Protein AF-J9DQT5-F1 (afdb_monomer_lite)

InterPro domains:
  IPR013087 Zinc finger C2H2-type [PF00096] (20-42)
  IPR013087 Zinc finger C2H2-type [PS00028] (22-42)
  IPR013087 Zinc finger C2H2-type [PS00028] (51-71)
  IPR013087 Zinc finger C2H2-type [PS50157] (20-47)
  IPR013087 Zinc finger C2H2-type [PS50157] (49-71)
  IPR013087 Zinc finger C2H2-type [SM00355] (20-42)
  IPR013087 Zinc finger C2H2-type [SM00355] (49-71)
  IPR036236 Zinc finger C2H2 superfamily [SSF57667] (15-67)
  IPR050717 C2H2-type Zinc-Finger Transcription Regulators [PTHR14196] (15-71)

Sequence (71 aa):
LSPVNIEKHYGDFDTDEKPYSCSICGKSFPRKQDLQSHMVTHDMNRPVYPCTVCGKEFQIKRSLKFHMQNH

Organism: Wuchereria bancrofti (NCBI:txid6293)

pLDDT: mean 77.07, std 16.58, range [37.22, 96.06]

Foldseek 3Di:
DDDDDQDDDDDDDDPPPQSAADPPPRDGHVDPVVNVVVVVVVPPPQDWDADPPPRDTDSDPVVSVVVVVVD

Radius of gyration: 17.9 Å; chains: 1; bounding box: 36×39×43 Å

Structure (mmCIF, N/CA/C/O backbone):
data_AF-J9DQT5-F1
#
_entry.id   AF-J9DQT5-F1
#
loop_
_atom_site.group_PDB
_atom_site.id
_atom_site.type_symbol
_atom_site.label_atom_id
_atom_site.label_alt_id
_atom_site.label_comp_id
_atom_site.label_asym_id
_atom_site.label_entity_id
_atom_site.label_seq_id
_atom_site.pdbx_PDB_ins_code
_atom_site.Cartn_x
_atom_site.Cartn_y
_atom_site.Cartn_z
_atom_site.occupancy
_atom_site.B_iso_or_equiv
_atom_site.auth_seq_id
_atom_site.auth_comp_id
_atom_site.auth_asym_id
_atom_site.auth_atom_id
_atom_site.pdbx_PDB_model_num
ATOM 1 N N . LEU A 1 1 ? 3.592 -24.435 -4.775 1.00 37.91 1 LEU A N 1
ATOM 2 C CA . LEU A 1 1 ? 4.542 -23.300 -4.773 1.00 37.91 1 LEU A CA 1
ATOM 3 C C . LEU A 1 1 ? 5.630 -23.621 -5.791 1.00 37.91 1 LEU A C 1
ATOM 5 O O . LEU A 1 1 ? 6.629 -24.224 -5.427 1.00 37.91 1 LEU A O 1
ATOM 9 N N . SER A 1 2 ? 5.380 -23.355 -7.076 1.00 37.22 2 SER A N 1
ATOM 10 C CA . SER A 1 2 ? 6.378 -23.623 -8.122 1.00 37.22 2 SER A CA 1
ATOM 11 C C . SER A 1 2 ? 7.476 -22.558 -8.086 1.00 37.22 2 SER A C 1
ATOM 13 O O . SER A 1 2 ? 7.160 -21.386 -7.862 1.00 37.22 2 SER A O 1
ATOM 15 N N . PRO A 1 3 ? 8.750 -22.935 -8.282 1.00 50.78 3 PRO A N 1
ATOM 16 C CA . PRO A 1 3 ? 9.851 -21.986 -8.313 1.00 50.78 3 PRO A CA 1
ATOM 17 C C . PRO A 1 3 ? 9.696 -21.053 -9.518 1.00 50.78 3 PRO A C 1
ATOM 19 O O . PRO A 1 3 ? 9.386 -21.485 -10.626 1.00 50.78 3 PRO A O 1
ATOM 22 N N . VAL A 1 4 ? 9.878 -19.755 -9.282 1.00 49.44 4 VAL A N 1
ATOM 23 C CA . VAL A 1 4 ? 9.891 -18.727 -10.327 1.00 49.44 4 VAL A CA 1
ATOM 24 C C . VAL A 1 4 ? 11.110 -18.993 -11.215 1.00 49.44 4 VAL A C 1
ATOM 26 O O . VAL A 1 4 ? 12.237 -18.768 -10.777 1.00 49.44 4 VAL A O 1
ATOM 29 N N . ASN A 1 5 ? 10.896 -19.505 -12.430 1.00 46.69 5 ASN A N 1
ATOM 30 C CA . ASN A 1 5 ? 11.956 -19.688 -13.424 1.00 46.69 5 ASN A CA 1
ATOM 31 C C . ASN A 1 5 ? 12.451 -18.303 -13.874 1.00 46.69 5 ASN A C 1
ATOM 33 O O . ASN A 1 5 ? 11.715 -17.550 -14.506 1.00 46.69 5 ASN A O 1
ATOM 37 N N . ILE A 1 6 ? 13.684 -17.950 -13.498 1.00 58.09 6 ILE A N 1
ATOM 38 C CA . ILE A 1 6 ? 14.359 -16.700 -13.875 1.00 58.09 6 ILE A CA 1
ATOM 39 C C . ILE A 1 6 ? 15.404 -17.066 -14.930 1.00 58.09 6 ILE A C 1
ATOM 41 O O . ILE A 1 6 ? 16.556 -17.343 -14.596 1.00 58.09 6 ILE A O 1
ATOM 45 N N . GLU A 1 7 ? 15.001 -17.110 -16.195 1.00 53.03 7 GLU A N 1
ATOM 46 C CA . GLU A 1 7 ? 15.930 -17.330 -17.304 1.00 53.03 7 GLU A CA 1
ATOM 47 C C . GLU A 1 7 ? 16.524 -15.985 -17.736 1.00 53.03 7 GLU A C 1
ATOM 49 O O . GLU A 1 7 ? 15.807 -15.047 -18.078 1.00 53.03 7 GLU A O 1
ATOM 54 N N . LYS A 1 8 ? 17.853 -15.861 -17.648 1.00 55.88 8 LYS A N 1
ATOM 55 C CA . LYS A 1 8 ? 18.601 -14.700 -18.143 1.00 55.88 8 LYS A CA 1
ATOM 56 C C . LYS A 1 8 ? 19.034 -14.992 -19.574 1.00 55.88 8 LYS A C 1
ATOM 58 O O . LYS A 1 8 ? 20.006 -15.719 -19.769 1.00 55.88 8 LYS A O 1
ATOM 63 N N . HIS A 1 9 ? 18.341 -14.426 -20.552 1.00 55.12 9 HIS A N 1
ATOM 64 C CA . HIS A 1 9 ? 18.829 -14.403 -21.925 1.00 55.12 9 HIS A CA 1
ATOM 65 C C . HIS A 1 9 ? 19.763 -13.200 -22.097 1.00 55.12 9 HIS A C 1
ATOM 67 O O . HIS A 1 9 ? 19.376 -12.067 -21.844 1.00 55.12 9 HIS A O 1
ATOM 73 N N . TYR A 1 10 ? 21.019 -13.464 -22.456 1.00 51.50 10 TYR A N 1
ATOM 74 C CA . TYR A 1 10 ? 21.971 -12.444 -22.889 1.00 51.50 10 TYR A CA 1
ATOM 75 C C . TYR A 1 10 ? 21.947 -12.439 -24.417 1.00 51.50 10 TYR A C 1
ATOM 77 O O . TYR A 1 10 ? 22.526 -13.338 -25.028 1.00 51.50 10 TYR A O 1
ATOM 85 N N . GLY A 1 11 ? 21.256 -11.481 -25.036 1.00 49.50 11 GLY A N 1
ATOM 86 C CA . GLY A 1 11 ? 21.215 -11.400 -26.493 1.00 49.50 11 GLY A CA 1
ATOM 87 C C . GLY A 1 11 ? 20.509 -10.168 -27.051 1.00 49.50 11 GLY A C 1
ATOM 88 O O . GLY A 1 11 ? 19.291 -10.143 -27.102 1.00 49.50 11 GLY A O 1
ATOM 89 N N . ASP A 1 12 ? 21.336 -9.255 -27.565 1.00 51.94 12 ASP A N 1
ATOM 90 C CA . ASP A 1 12 ? 21.093 -8.329 -28.682 1.00 51.94 12 ASP A CA 1
ATOM 91 C C . ASP A 1 12 ? 20.132 -7.130 -28.495 1.00 51.94 12 ASP A C 1
ATOM 93 O O . ASP A 1 12 ? 18.915 -7.237 -28.527 1.00 51.94 12 ASP A O 1
ATOM 97 N N . PHE A 1 13 ? 20.766 -5.963 -28.327 1.00 50.62 13 PHE A N 1
ATOM 98 C CA . PHE A 1 13 ? 20.390 -4.581 -28.673 1.00 50.62 13 PHE A CA 1
ATOM 99 C C . PHE A 1 13 ? 18.970 -4.252 -29.199 1.00 50.62 13 PHE A C 1
ATOM 101 O O . PHE A 1 13 ? 18.838 -3.542 -30.194 1.00 50.62 13 PHE A O 1
ATOM 108 N N . ASP A 1 14 ? 17.920 -4.588 -28.448 1.00 48.22 14 ASP A N 1
ATOM 109 C CA . ASP A 1 14 ? 16.628 -3.887 -28.499 1.00 48.22 14 ASP A CA 1
ATOM 110 C C . ASP A 1 14 ? 16.308 -3.317 -27.102 1.00 48.22 14 ASP A C 1
ATOM 112 O O . ASP A 1 14 ? 16.114 -4.022 -26.111 1.00 48.22 14 ASP A O 1
ATOM 116 N N . THR A 1 15 ? 16.394 -1.993 -26.980 1.00 53.47 15 THR A N 1
ATOM 117 C CA . THR A 1 15 ? 16.540 -1.239 -25.721 1.00 53.47 15 THR A CA 1
ATOM 118 C C . THR A 1 15 ? 15.248 -1.080 -24.905 1.00 53.47 15 THR A C 1
ATOM 120 O O . THR A 1 15 ? 14.954 0.005 -24.412 1.00 53.47 15 THR A O 1
ATOM 123 N N . ASP A 1 16 ? 14.480 -2.151 -24.723 1.00 59.25 16 ASP A N 1
ATOM 124 C CA . ASP A 1 16 ? 13.449 -2.248 -23.679 1.00 59.25 16 ASP A CA 1
ATOM 125 C C . ASP A 1 16 ? 13.374 -3.678 -23.116 1.00 59.25 16 ASP A C 1
ATOM 127 O O . ASP A 1 16 ? 12.303 -4.172 -22.762 1.00 59.25 16 ASP A O 1
ATOM 131 N N . GLU A 1 17 ? 14.518 -4.370 -23.020 1.00 66.62 17 GLU A N 1
ATOM 132 C CA . GLU A 1 17 ? 14.577 -5.650 -22.318 1.00 66.62 17 GLU A CA 1
ATOM 133 C C . GLU A 1 17 ? 14.160 -5.446 -20.858 1.00 66.62 17 GLU A C 1
ATOM 135 O O . GLU A 1 17 ? 14.883 -4.922 -20.006 1.00 66.62 17 GLU A O 1
ATOM 140 N N . LYS A 1 18 ? 12.927 -5.852 -20.579 1.00 75.50 18 LYS A N 1
ATOM 141 C CA . LYS A 1 18 ? 12.328 -5.890 -19.256 1.00 75.50 18 LYS A CA 1
ATOM 142 C C . LYS A 1 18 ? 12.321 -7.351 -18.802 1.00 75.50 18 LYS A C 1
ATOM 144 O O . LYS A 1 18 ? 11.294 -8.018 -18.926 1.00 75.50 18 LYS A O 1
ATOM 149 N N . PRO A 1 19 ? 13.451 -7.881 -18.291 1.00 79.69 19 PRO A N 1
ATOM 150 C CA . PRO A 1 19 ? 13.620 -9.317 -18.051 1.00 79.69 19 PRO A CA 1
ATOM 151 C C . PRO A 1 19 ? 12.724 -9.853 -16.927 1.00 79.69 19 PRO 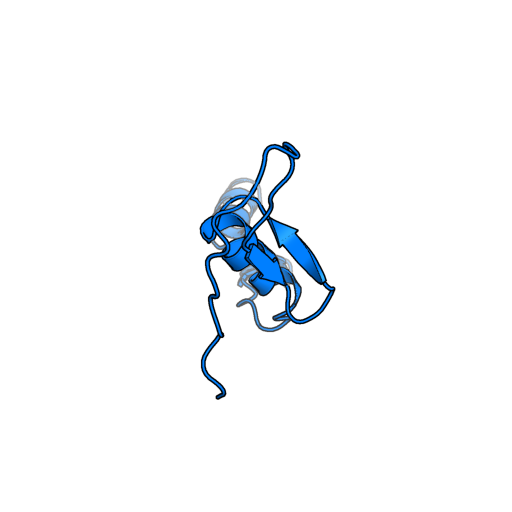A C 1
ATOM 153 O O . PRO A 1 19 ? 12.666 -11.057 -16.696 1.00 79.69 19 PRO A O 1
ATOM 156 N N . TYR A 1 20 ? 12.034 -8.976 -16.194 1.00 86.44 20 TYR A N 1
ATOM 157 C CA . TYR A 1 20 ? 11.168 -9.349 -15.086 1.00 86.44 20 TYR A CA 1
ATOM 158 C C . TYR A 1 20 ? 9.703 -9.229 -15.492 1.00 86.44 20 TYR A C 1
ATOM 160 O O . TYR A 1 20 ? 9.122 -8.151 -15.401 1.00 86.44 20 TYR A O 1
ATOM 168 N N . SER A 1 21 ? 9.088 -10.333 -15.907 1.00 85.56 21 SER A N 1
ATOM 169 C CA . SER A 1 21 ? 7.677 -10.374 -16.295 1.00 85.56 21 SER A CA 1
ATOM 170 C C . SER A 1 21 ? 6.757 -10.829 -15.159 1.00 85.56 21 SER A C 1
ATOM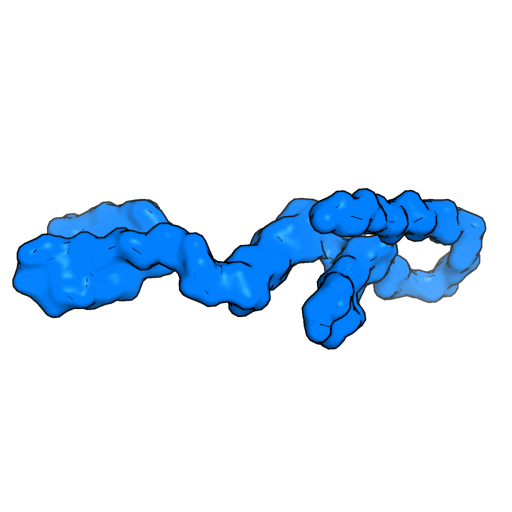 172 O O . SER A 1 21 ? 7.089 -11.679 -14.330 1.00 85.56 21 SER A O 1
ATOM 174 N N . CYS A 1 22 ? 5.572 -10.228 -15.105 1.00 85.25 22 CYS A N 1
ATOM 175 C CA . CYS A 1 22 ? 4.488 -10.634 -14.230 1.00 85.25 22 CYS A CA 1
ATOM 176 C C . CYS A 1 22 ? 3.838 -11.903 -14.771 1.00 85.25 22 CYS A C 1
ATOM 178 O O . CYS A 1 22 ? 3.293 -11.902 -15.873 1.00 85.25 22 CYS A O 1
ATOM 180 N N . SER A 1 23 ? 3.805 -12.959 -13.963 1.00 82.00 23 SER A N 1
ATOM 181 C CA . SER A 1 23 ? 3.146 -14.218 -14.322 1.00 82.00 23 SER A CA 1
ATOM 182 C C . SER A 1 23 ? 1.616 -14.131 -14.377 1.00 82.00 23 SER A C 1
ATOM 184 O O . SER A 1 23 ? 0.982 -15.045 -14.892 1.00 82.00 23 SER A O 1
ATOM 186 N N . ILE A 1 24 ? 1.016 -13.059 -13.845 1.00 78.81 24 ILE A N 1
ATOM 187 C CA . ILE A 1 24 ? -0.442 -12.904 -13.739 1.00 78.81 24 ILE A CA 1
ATOM 188 C C . ILE A 1 24 ? -1.006 -12.091 -14.906 1.00 78.81 24 ILE A C 1
ATOM 190 O O . ILE A 1 24 ? -2.018 -12.475 -15.482 1.00 78.81 24 ILE A O 1
ATOM 194 N N . CYS A 1 25 ? -0.367 -10.976 -15.274 1.00 84.19 25 CYS A N 1
ATOM 195 C CA . CYS A 1 25 ? -0.846 -10.107 -16.356 1.00 84.19 25 CYS A CA 1
ATOM 196 C C . CYS A 1 25 ? 0.136 -9.936 -17.523 1.00 84.19 25 CYS A C 1
ATOM 198 O O . CYS A 1 25 ? -0.147 -9.174 -18.443 1.00 84.19 25 CYS A O 1
ATOM 200 N N . GLY A 1 26 ? 1.298 -10.593 -17.486 1.00 81.38 26 GLY A N 1
ATOM 201 C CA . GLY A 1 26 ? 2.296 -10.536 -18.558 1.00 81.38 26 GLY A CA 1
ATOM 202 C C . GLY A 1 26 ? 3.067 -9.217 -18.656 1.00 81.38 26 GLY A C 1
ATOM 203 O O . GLY A 1 26 ? 3.896 -9.072 -19.548 1.00 81.38 26 GLY A O 1
ATOM 204 N N . LYS A 1 27 ? 2.835 -8.243 -17.760 1.00 83.62 27 LYS A N 1
ATOM 205 C CA . LYS A 1 27 ? 3.586 -6.977 -17.753 1.00 83.62 27 LYS A CA 1
ATOM 206 C C . LYS A 1 27 ? 5.050 -7.202 -17.406 1.00 83.62 27 LYS A C 1
ATOM 208 O O . LYS A 1 27 ? 5.353 -7.801 -16.378 1.00 83.62 27 LYS A O 1
ATOM 213 N N . SER A 1 28 ? 5.936 -6.639 -18.213 1.00 87.25 28 SER A N 1
ATOM 214 C CA . SER A 1 28 ? 7.378 -6.706 -17.998 1.00 87.25 28 SER A CA 1
ATOM 215 C C . SER A 1 28 ? 7.904 -5.460 -17.287 1.00 87.25 28 SER A C 1
ATOM 217 O O . SER A 1 28 ? 7.383 -4.359 -17.472 1.00 87.25 28 SER A O 1
ATOM 219 N N . PHE A 1 29 ? 8.944 -5.636 -16.472 1.00 86.56 29 PHE A N 1
ATOM 220 C CA . PHE A 1 29 ? 9.633 -4.600 -15.706 1.00 86.56 29 PHE A CA 1
ATOM 221 C C . PHE A 1 29 ? 11.158 -4.684 -15.891 1.00 86.56 29 PHE A C 1
ATOM 223 O O . PHE A 1 29 ? 11.708 -5.782 -16.011 1.00 86.56 29 PHE A O 1
ATOM 230 N N . PRO A 1 30 ? 11.871 -3.542 -15.867 1.00 85.38 30 PRO A N 1
ATOM 231 C CA . PRO A 1 30 ? 13.327 -3.511 -16.025 1.00 85.38 30 PRO A CA 1
ATOM 232 C C . PRO A 1 30 ? 14.075 -3.981 -14.770 1.00 85.38 30 PRO A C 1
ATOM 234 O O . PRO A 1 30 ? 15.235 -4.377 -14.850 1.00 85.38 30 PRO A O 1
ATOM 237 N N . ARG A 1 31 ? 13.438 -3.950 -13.588 1.00 86.94 31 ARG A N 1
ATOM 238 C CA . ARG A 1 31 ? 14.057 -4.360 -12.318 1.00 86.94 31 ARG A CA 1
ATOM 239 C C . ARG A 1 31 ? 13.162 -5.309 -11.534 1.00 86.94 31 ARG A C 1
ATOM 241 O O . ARG A 1 31 ? 11.945 -5.141 -11.475 1.00 86.94 31 ARG A O 1
ATOM 248 N N . LYS A 1 32 ? 13.792 -6.241 -10.811 1.00 84.88 32 LYS A N 1
ATOM 249 C CA . LYS A 1 32 ? 13.105 -7.196 -9.925 1.00 84.88 32 LYS A CA 1
ATOM 250 C C . LYS A 1 32 ? 12.248 -6.506 -8.860 1.00 84.88 32 LYS A C 1
ATOM 252 O O . LYS A 1 32 ? 11.156 -6.977 -8.564 1.00 84.88 32 LYS A O 1
ATOM 257 N N . GLN A 1 33 ? 12.734 -5.403 -8.288 1.00 84.56 33 GLN A N 1
ATOM 258 C CA . GLN A 1 33 ? 12.005 -4.622 -7.279 1.00 84.56 33 GLN A CA 1
ATOM 259 C C . GLN A 1 33 ? 10.691 -4.038 -7.824 1.00 84.56 33 GLN A C 1
ATOM 261 O O . GLN A 1 33 ? 9.701 -3.973 -7.099 1.00 84.56 33 GLN A O 1
ATOM 266 N N . ASP A 1 34 ? 10.667 -3.667 -9.107 1.00 87.31 34 ASP A N 1
ATOM 267 C CA . ASP A 1 34 ? 9.498 -3.067 -9.745 1.00 87.31 34 ASP A CA 1
ATOM 268 C C . ASP A 1 34 ? 8.452 -4.153 -10.015 1.00 87.31 34 ASP A C 1
ATOM 270 O O . ASP A 1 34 ? 7.279 -3.957 -9.705 1.00 87.31 34 ASP A O 1
ATOM 274 N N . LEU A 1 35 ? 8.891 -5.342 -10.457 1.00 88.31 35 LEU A N 1
ATOM 275 C CA . LEU A 1 35 ? 8.037 -6.529 -10.526 1.00 88.31 35 LEU A CA 1
ATOM 276 C C . LEU A 1 35 ? 7.491 -6.907 -9.140 1.00 88.31 35 LEU A C 1
ATOM 278 O O . LEU A 1 35 ? 6.295 -7.120 -9.006 1.00 88.31 35 LEU A O 1
ATOM 282 N N . GLN A 1 36 ? 8.321 -6.956 -8.092 1.00 83.94 36 GLN A N 1
ATOM 283 C CA . GLN A 1 36 ? 7.859 -7.279 -6.733 1.00 83.94 36 GLN A CA 1
ATOM 284 C C . GLN A 1 36 ? 6.816 -6.282 -6.218 1.00 83.94 36 GLN A C 1
ATOM 286 O O . GLN A 1 36 ? 5.797 -6.696 -5.671 1.00 83.94 36 GLN A O 1
ATOM 291 N N . SER A 1 37 ? 7.043 -4.983 -6.424 1.00 83.12 37 SER A N 1
ATOM 292 C CA . SER A 1 37 ? 6.064 -3.941 -6.105 1.00 83.12 37 SER A CA 1
ATOM 293 C C . SER A 1 37 ? 4.784 -4.115 -6.921 1.00 83.12 37 SER A C 1
ATOM 295 O O . SER A 1 37 ? 3.685 -3.983 -6.401 1.00 83.12 37 SER A O 1
ATOM 297 N N . HIS A 1 38 ? 4.895 -4.485 -8.193 1.00 85.38 38 HIS A N 1
ATOM 298 C CA . HIS A 1 38 ? 3.736 -4.770 -9.022 1.00 85.38 38 HIS A CA 1
ATOM 299 C C . HIS A 1 38 ? 2.960 -6.018 -8.570 1.00 85.38 38 HIS A C 1
ATOM 301 O O . HIS A 1 38 ? 1.731 -5.987 -8.571 1.00 85.38 38 HIS A O 1
ATOM 307 N N . MET A 1 39 ? 3.624 -7.086 -8.117 1.00 81.62 39 MET A N 1
ATOM 308 C CA . MET A 1 39 ? 2.947 -8.300 -7.638 1.00 81.62 39 MET A CA 1
ATOM 309 C C . MET A 1 39 ? 2.014 -8.016 -6.450 1.00 81.62 39 MET A C 1
ATOM 311 O O . MET A 1 39 ? 0.961 -8.640 -6.355 1.00 81.62 39 MET A O 1
ATOM 315 N N . VAL A 1 40 ? 2.301 -6.999 -5.622 1.00 76.69 40 VAL A N 1
ATOM 316 C CA . VAL A 1 40 ? 1.391 -6.592 -4.530 1.00 76.69 40 VAL A CA 1
ATOM 317 C C . VAL A 1 40 ? 0.057 -6.020 -5.020 1.00 76.69 40 VAL A C 1
ATOM 319 O O . VAL A 1 40 ? -0.861 -5.860 -4.227 1.00 76.69 40 VAL A O 1
ATOM 322 N N . THR A 1 41 ? -0.053 -5.669 -6.304 1.00 77.88 41 THR A N 1
ATOM 323 C CA . THR A 1 41 ? -1.321 -5.234 -6.912 1.00 77.88 41 THR A CA 1
ATOM 324 C C . THR A 1 41 ? -2.209 -6.410 -7.306 1.00 77.88 41 THR A C 1
ATOM 326 O O . THR A 1 41 ? -3.418 -6.243 -7.431 1.00 77.88 41 THR A O 1
ATOM 329 N N . HIS A 1 42 ? -1.617 -7.594 -7.480 1.00 78.62 42 HIS A N 1
ATOM 330 C CA . HIS A 1 42 ? -2.342 -8.827 -7.755 1.00 78.62 42 HIS A CA 1
ATOM 331 C C . HIS A 1 42 ? -2.742 -9.560 -6.474 1.00 78.62 42 HIS A C 1
ATOM 333 O O . HIS A 1 42 ? -3.823 -10.143 -6.417 1.00 78.62 42 HIS A O 1
ATOM 339 N N . ASP A 1 43 ? -1.915 -9.485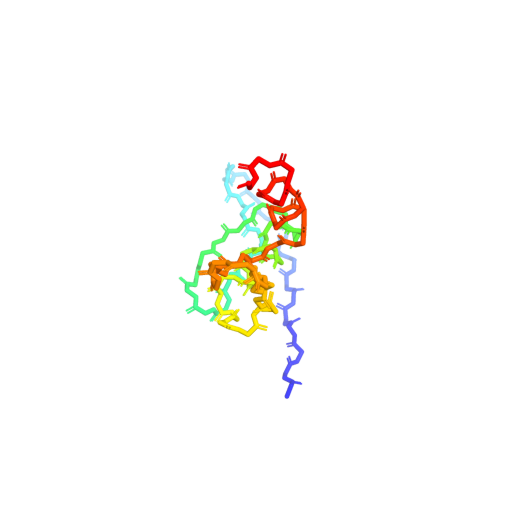 -5.432 1.00 70.25 43 ASP A N 1
ATOM 340 C CA . ASP A 1 43 ? -2.299 -9.920 -4.096 1.00 70.25 43 ASP A CA 1
ATOM 341 C C . ASP A 1 43 ? -3.265 -8.897 -3.472 1.00 70.25 43 ASP A C 1
ATOM 343 O O . ASP A 1 43 ? -2.860 -7.953 -2.795 1.00 70.25 43 ASP A O 1
ATOM 347 N N . MET A 1 44 ? -4.576 -9.122 -3.633 1.00 57.84 44 MET A N 1
ATOM 348 C CA . MET A 1 44 ? -5.650 -8.416 -2.901 1.00 57.84 44 MET A CA 1
ATOM 349 C C . MET A 1 44 ? -5.550 -8.559 -1.365 1.00 57.84 44 MET A C 1
ATOM 351 O O . MET A 1 44 ? -6.367 -8.011 -0.635 1.00 57.84 44 MET A O 1
ATOM 355 N N . ASN A 1 45 ? -4.544 -9.284 -0.870 1.00 57.78 45 ASN A N 1
ATOM 356 C CA . ASN A 1 45 ? -4.310 -9.607 0.533 1.00 57.78 45 ASN A CA 1
ATOM 357 C C . ASN A 1 45 ? -3.313 -8.66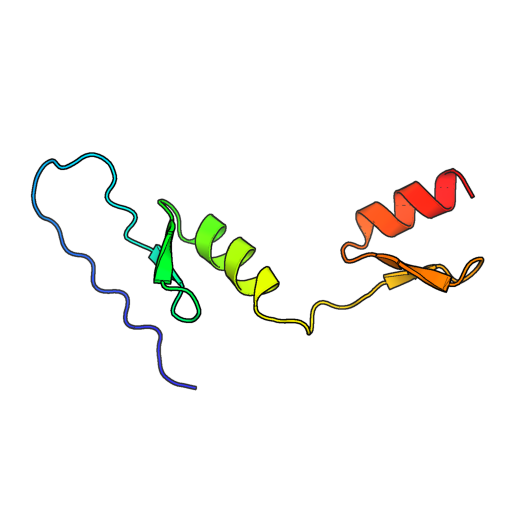6 1.222 1.00 57.78 45 ASN A C 1
ATOM 359 O O . ASN A 1 45 ? -2.695 -9.014 2.233 1.00 57.78 45 ASN A O 1
ATOM 363 N N . ARG A 1 46 ? -3.111 -7.464 0.678 1.00 67.00 46 ARG A N 1
ATOM 364 C CA . ARG A 1 46 ? -2.314 -6.459 1.374 1.00 67.00 46 ARG A CA 1
ATOM 365 C C . ARG A 1 46 ? -3.032 -6.096 2.681 1.00 67.00 46 ARG A C 1
ATOM 367 O O . ARG A 1 46 ? -4.233 -5.834 2.643 1.00 67.00 46 ARG A O 1
ATOM 374 N N . PRO A 1 47 ? -2.335 -6.080 3.834 1.00 68.50 47 PRO A N 1
ATOM 375 C CA . PRO A 1 47 ? -2.960 -5.692 5.087 1.00 68.50 47 PRO A CA 1
ATOM 376 C C . PRO A 1 47 ? -3.530 -4.284 4.938 1.00 68.50 47 PRO A C 1
ATOM 378 O O . PRO A 1 47 ? -2.791 -3.319 4.723 1.00 68.50 47 PRO A O 1
ATOM 381 N N . VAL A 1 48 ? -4.852 -4.188 5.033 1.00 84.00 48 VAL A N 1
ATOM 382 C CA . VAL A 1 48 ? -5.539 -2.913 5.161 1.00 84.00 48 VAL A CA 1
ATOM 383 C C . VAL A 1 48 ? -5.361 -2.416 6.585 1.00 84.00 48 VAL A C 1
ATOM 385 O O . VAL A 1 48 ? -5.451 -3.164 7.558 1.00 84.00 48 VAL A O 1
ATOM 388 N N . TYR A 1 49 ? -5.060 -1.134 6.703 1.00 89.25 49 TYR A N 1
ATOM 389 C CA . TYR A 1 49 ? -4.949 -0.445 7.974 1.00 89.25 49 TYR A CA 1
ATOM 390 C C . TYR A 1 49 ? -6.186 0.444 8.125 1.00 89.25 49 TYR A C 1
ATOM 392 O O . TYR A 1 49 ? -6.207 1.529 7.534 1.00 89.25 49 TYR A O 1
ATOM 400 N N . PRO A 1 50 ? -7.227 -0.005 8.848 1.00 92.56 50 PRO A N 1
ATOM 401 C CA . PRO A 1 50 ? -8.424 0.795 9.051 1.00 92.56 50 PRO A CA 1
ATOM 402 C C . PRO A 1 50 ? -8.145 1.943 10.025 1.00 92.56 50 PRO A C 1
ATOM 404 O O . PRO A 1 50 ? -7.471 1.778 11.045 1.00 92.56 50 PRO A O 1
ATOM 407 N N . CYS A 1 51 ? -8.681 3.121 9.717 1.00 94.94 51 CYS A N 1
ATOM 408 C CA . CYS A 1 51 ? -8.774 4.216 10.667 1.00 94.94 51 CYS A CA 1
ATOM 409 C C . CYS A 1 51 ? -9.803 3.868 11.745 1.00 94.94 51 CYS A C 1
ATOM 411 O O . CYS A 1 51 ? -10.959 3.588 11.440 1.00 94.94 51 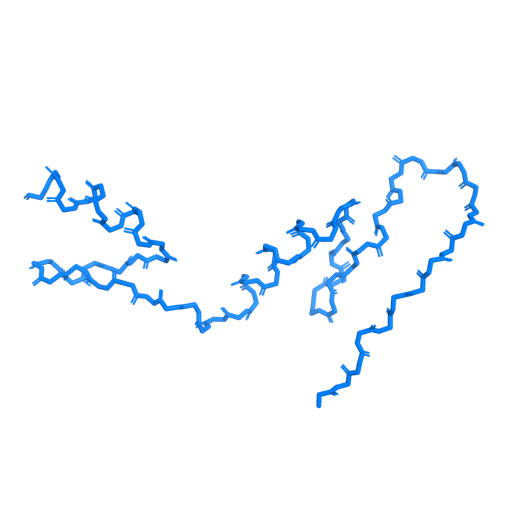CYS A O 1
ATOM 413 N N . THR A 1 52 ? -9.405 3.941 13.012 1.00 94.88 52 THR A N 1
ATOM 414 C CA . THR A 1 52 ? -10.286 3.630 14.147 1.00 94.88 52 THR A CA 1
ATOM 415 C C . THR A 1 52 ? -11.331 4.714 14.425 1.00 94.88 52 THR A C 1
ATOM 417 O O . THR A 1 52 ? -12.234 4.475 15.216 1.00 94.88 52 THR A O 1
ATOM 420 N N . VAL A 1 53 ? -11.208 5.899 13.812 1.00 94.94 53 VAL A N 1
ATOM 421 C CA . VAL A 1 53 ? -12.133 7.032 14.002 1.00 94.94 53 VAL A CA 1
ATOM 422 C C . VAL A 1 53 ? -13.226 7.045 12.933 1.00 94.94 53 VAL A C 1
ATOM 424 O O . VAL A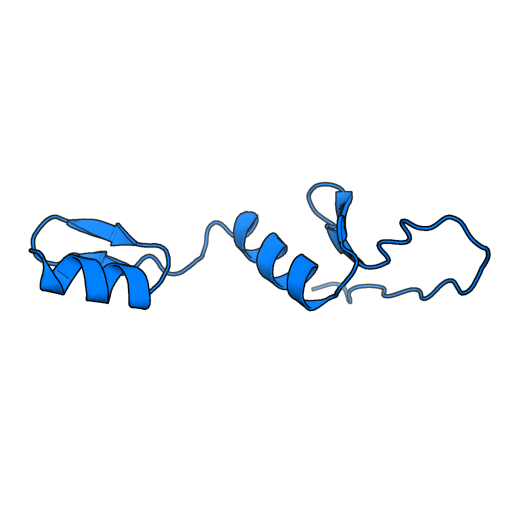 1 53 ? -14.401 7.128 13.270 1.00 94.94 53 VAL A O 1
ATOM 427 N N . CYS A 1 54 ? -12.863 6.948 11.649 1.00 95.81 54 CYS A N 1
ATOM 428 C CA . CYS A 1 54 ? -13.822 7.038 10.537 1.00 95.81 54 CYS A CA 1
ATOM 429 C C . CYS A 1 54 ? -13.988 5.749 9.716 1.00 95.81 54 CYS A C 1
ATOM 431 O O . CYS A 1 54 ? -14.761 5.736 8.762 1.00 95.81 54 CYS A O 1
ATOM 433 N N . GLY A 1 55 ? -13.246 4.681 10.025 1.00 89.81 55 GLY A N 1
ATOM 434 C CA . GLY A 1 55 ? -13.323 3.405 9.303 1.00 89.81 55 GLY A CA 1
ATOM 435 C C . GLY A 1 55 ? -12.646 3.393 7.928 1.00 89.81 55 GLY A C 1
ATOM 436 O O . GLY A 1 55 ? -12.647 2.363 7.262 1.00 89.81 55 GLY A O 1
ATOM 437 N N . LYS A 1 56 ? -12.040 4.503 7.484 1.00 91.19 56 LYS A N 1
ATOM 438 C CA . LYS A 1 56 ? -11.354 4.570 6.186 1.00 91.19 56 LYS A CA 1
ATOM 439 C C . LYS A 1 56 ? -10.129 3.656 6.158 1.00 91.19 56 LYS A C 1
ATOM 441 O O . LYS A 1 56 ? -9.291 3.709 7.055 1.00 91.19 56 LYS A O 1
ATOM 446 N N . GLU A 1 57 ? -10.002 2.857 5.107 1.00 90.88 57 GLU A N 1
ATOM 447 C CA . GLU A 1 57 ? -8.925 1.878 4.966 1.00 90.88 57 GLU A CA 1
ATOM 448 C C . GLU A 1 57 ? -7.749 2.414 4.150 1.00 90.88 57 GLU A C 1
ATOM 450 O O . GLU A 1 57 ? -7.910 3.122 3.152 1.00 90.88 57 GLU A O 1
ATOM 455 N N . PHE A 1 58 ? -6.539 2.041 4.565 1.00 88.38 58 PHE A N 1
ATOM 456 C CA . PHE A 1 58 ? -5.302 2.427 3.901 1.00 88.38 58 PHE A CA 1
ATOM 457 C C . PHE A 1 58 ? -4.452 1.205 3.589 1.00 88.38 58 PHE A C 1
ATOM 459 O O . PHE A 1 58 ? -4.264 0.331 4.424 1.00 88.38 58 PHE A O 1
ATOM 466 N N . GLN A 1 59 ? -3.844 1.199 2.408 1.00 83.56 59 GLN A N 1
ATOM 467 C CA . GLN A 1 59 ? -2.988 0.104 1.942 1.00 83.56 59 GLN A CA 1
ATOM 468 C C . GLN A 1 59 ? -1.541 0.193 2.469 1.00 83.56 59 GLN A C 1
ATOM 470 O O . GLN A 1 59 ? -0.710 -0.671 2.200 1.00 83.56 59 GLN A O 1
ATOM 475 N N . ILE A 1 60 ? -1.196 1.281 3.172 1.00 84.69 60 ILE A N 1
ATOM 476 C CA . ILE A 1 60 ? 0.151 1.551 3.688 1.00 84.69 60 ILE A CA 1
ATOM 477 C C . ILE A 1 60 ? 0.044 2.221 5.062 1.00 84.69 60 ILE A C 1
ATOM 479 O O . ILE A 1 60 ? -0.626 3.244 5.209 1.00 84.69 60 ILE A O 1
ATOM 483 N N . LYS A 1 61 ? 0.793 1.714 6.051 1.00 88.38 61 LYS A N 1
ATOM 484 C CA . LYS A 1 61 ? 0.830 2.249 7.427 1.00 88.38 61 LYS A CA 1
ATOM 485 C C . LYS A 1 61 ? 1.198 3.739 7.496 1.00 88.38 61 LYS A C 1
ATOM 487 O O . LYS A 1 61 ? 0.650 4.478 8.309 1.00 88.38 61 LYS A O 1
ATOM 492 N N . ARG A 1 62 ? 2.110 4.201 6.629 1.00 91.94 62 ARG A N 1
ATOM 493 C CA . ARG A 1 62 ? 2.482 5.624 6.521 1.00 91.94 62 ARG A CA 1
ATOM 494 C C . ARG A 1 62 ? 1.282 6.494 6.127 1.00 91.94 62 ARG A C 1
ATOM 496 O O . ARG A 1 62 ? 1.121 7.562 6.706 1.00 91.94 62 ARG A O 1
ATOM 503 N N . SER A 1 63 ? 0.443 6.038 5.196 1.00 92.62 63 SER A N 1
ATOM 504 C CA . SER A 1 63 ? -0.743 6.782 4.755 1.00 92.62 63 SER A CA 1
ATOM 505 C C . SER A 1 63 ? -1.783 6.903 5.867 1.00 92.62 63 SER A C 1
ATOM 507 O O . SER A 1 63 ? -2.286 8.000 6.088 1.00 92.62 63 SER A O 1
ATOM 509 N N . LEU A 1 64 ? -2.020 5.827 6.634 1.00 95.19 64 LEU A N 1
ATOM 510 C CA . LEU A 1 64 ? -2.850 5.900 7.841 1.00 95.19 64 LEU A CA 1
ATOM 511 C C . LEU A 1 64 ? -2.278 6.920 8.840 1.00 95.19 64 LEU A C 1
ATOM 513 O O . LEU A 1 64 ? -3.014 7.756 9.348 1.00 95.19 64 LEU A O 1
ATOM 517 N N . LYS A 1 65 ? -0.962 6.913 9.092 1.00 95.12 65 LYS A N 1
ATOM 518 C CA . LYS A 1 65 ? -0.331 7.861 10.028 1.00 95.12 65 LYS A CA 1
ATOM 519 C C . LYS A 1 65 ? -0.542 9.327 9.625 1.00 95.12 65 LYS A C 1
ATOM 521 O O . LYS A 1 65 ? -0.869 10.134 10.485 1.00 95.12 65 LYS A O 1
ATOM 526 N N . PHE A 1 66 ? -0.365 9.671 8.348 1.00 95.62 66 PHE A N 1
ATOM 527 C CA . PHE A 1 66 ? -0.622 11.034 7.855 1.00 95.62 66 PHE A CA 1
ATOM 528 C C . PHE A 1 66 ? -2.100 11.417 7.935 1.00 95.62 66 PHE A C 1
ATOM 530 O O . PHE A 1 66 ? -2.423 12.551 8.282 1.00 95.62 66 PHE A O 1
ATOM 537 N N . HIS A 1 67 ? -2.993 10.471 7.651 1.00 95.38 67 HIS A N 1
ATOM 538 C CA . HIS A 1 67 ? -4.425 10.672 7.819 1.00 95.38 67 HIS A CA 1
ATOM 539 C C . HIS A 1 67 ? -4.790 10.977 9.278 1.00 95.38 67 HIS A C 1
ATOM 541 O O . HIS A 1 67 ? -5.482 11.957 9.521 1.00 95.38 67 HIS A O 1
ATOM 547 N N . MET A 1 68 ? -4.252 10.220 10.242 1.00 96.06 68 MET A N 1
ATOM 548 C CA . MET A 1 68 ? -4.504 10.438 11.674 1.00 96.06 68 MET A CA 1
ATOM 549 C C . MET A 1 68 ? -3.992 11.788 12.196 1.00 96.06 68 MET A C 1
ATOM 551 O O . MET A 1 68 ? -4.472 12.257 13.219 1.00 96.06 68 MET A O 1
ATOM 555 N N . GLN A 1 69 ? -3.015 12.413 11.531 1.00 95.81 69 GLN A N 1
ATOM 556 C CA . GLN A 1 69 ? -2.516 13.742 11.915 1.00 95.81 69 GLN A CA 1
ATOM 557 C C . GLN A 1 69 ? -3.465 14.883 11.536 1.00 95.81 69 GLN A C 1
ATOM 559 O O . GLN A 1 69 ? -3.386 15.948 12.133 1.00 95.81 69 GLN A O 1
ATOM 564 N N . ASN A 1 70 ? -4.310 14.674 10.526 1.00 90.00 70 ASN A N 1
ATOM 565 C CA . ASN A 1 70 ? -5.237 15.679 9.996 1.00 90.00 70 ASN A CA 1
ATOM 566 C C . ASN A 1 70 ? -6.693 15.290 10.267 1.00 90.00 70 ASN A C 1
ATOM 568 O O . ASN A 1 70 ? -7.593 15.719 9.545 1.00 90.00 70 ASN A O 1
ATOM 572 N N . HIS A 1 71 ? -6.893 14.389 11.222 1.00 83.62 71 HIS A N 1
ATOM 573 C CA . HIS A 1 71 ? -8.199 13.873 11.572 1.00 83.62 71 HIS A CA 1
ATOM 574 C C . HIS A 1 71 ? -8.931 14.827 12.507 1.00 83.62 71 HIS A C 1
ATOM 576 O O . HIS A 1 71 ? -10.171 14.893 12.354 1.00 83.62 71 HIS A O 1
#

Secondary structure (DSSP, 8-state):
--------------TT---EE-TTT--EESSHHHHHHHHHHH-TT---EE-TTT--EESSHHHHHHHHHT-